Protein AF-A0A8J4TYJ0-F1 (afdb_monomer_lite)

Foldseek 3Di:
DADQAAQVVCVVVVVVPVQAADEHALVCQDPVSVRVVNNVVPDPPVRYHYDHPPPDNDHDD

Sequence (61 aa):
HCFTNSYSVIEPFLSEFPNLHVGFTALLTNHNAKDARDAVRKIPLDRILLETDTPYFRPRQ

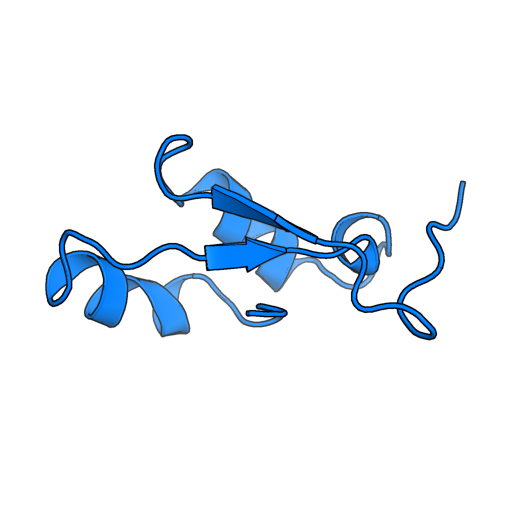pLDDT: mean 95.24, std 6.24, range [60.03, 98.56]

Secondary structure (DSSP, 8-state):
----S-HHHHHHHHHH-TT--EEE-GGGGSTT-HHHHHHHHHS-GGGEEE---TTS-PPP-

Structure (mmCIF, N/CA/C/O backbone):
data_AF-A0A8J4TYJ0-F1
#
_entry.id   AF-A0A8J4TYJ0-F1
#
loop_
_atom_site.group_PDB
_atom_site.id
_atom_site.type_symbol
_atom_site.label_atom_id
_atom_site.label_alt_id
_atom_site.label_comp_id
_atom_site.label_asym_id
_atom_site.label_entity_id
_atom_site.label_seq_id
_atom_site.pdbx_PDB_ins_code
_atom_site.Cartn_x
_atom_site.Cartn_y
_atom_site.Cartn_z
_atom_site.occupancy
_atom_site.B_iso_or_equiv
_atom_site.auth_seq_id
_atom_site.auth_comp_id
_atom_site.auth_asym_id
_atom_site.auth_atom_id
_atom_site.pdbx_PDB_model_num
ATOM 1 N N . HIS A 1 1 ? -3.435 7.337 -1.069 1.00 96.00 1 HIS A N 1
ATOM 2 C CA . HIS A 1 1 ? -3.223 7.361 -2.527 1.00 96.00 1 HIS A CA 1
ATOM 3 C C . HIS A 1 1 ? -1.741 7.155 -2.805 1.00 96.00 1 HIS A C 1
ATOM 5 O O . HIS A 1 1 ? -0.933 7.678 -2.042 1.00 96.00 1 HIS A O 1
ATOM 11 N N . CYS A 1 2 ? -1.429 6.366 -3.829 1.00 96.56 2 CYS A N 1
ATOM 12 C CA . CYS A 1 2 ? -0.117 6.024 -4.365 1.00 96.56 2 CYS A CA 1
ATOM 13 C C . CYS A 1 2 ? 0.934 5.779 -3.271 1.00 96.56 2 CYS A C 1
ATOM 15 O O . CYS A 1 2 ? 1.957 6.455 -3.190 1.00 96.56 2 CYS A O 1
ATOM 17 N N . PHE A 1 3 ? 0.650 4.850 -2.355 1.00 97.88 3 PHE A N 1
ATOM 18 C CA . PHE A 1 3 ? 1.525 4.600 -1.217 1.00 97.88 3 PHE A CA 1
ATOM 19 C C . PHE A 1 3 ? 2.770 3.803 -1.630 1.00 97.88 3 PHE A C 1
ATOM 21 O O . PHE A 1 3 ? 2.673 2.690 -2.148 1.00 97.88 3 PHE A O 1
ATOM 28 N N . THR A 1 4 ? 3.953 4.361 -1.357 1.00 96.88 4 THR A N 1
ATOM 29 C CA . THR A 1 4 ? 5.252 3.780 -1.745 1.00 96.88 4 THR A CA 1
ATOM 30 C C . THR A 1 4 ? 6.231 3.609 -0.578 1.00 96.88 4 THR A C 1
ATOM 32 O O . THR A 1 4 ? 7.396 3.298 -0.811 1.00 96.88 4 THR A O 1
ATOM 35 N N . ASN A 1 5 ? 5.793 3.845 0.661 1.00 97.38 5 ASN A N 1
ATOM 36 C CA . ASN A 1 5 ? 6.647 3.837 1.854 1.00 97.38 5 ASN A CA 1
ATOM 37 C C . ASN A 1 5 ? 6.587 2.503 2.622 1.00 97.38 5 ASN A C 1
ATOM 39 O O . ASN A 1 5 ? 5.880 1.569 2.245 1.00 97.38 5 ASN A O 1
ATOM 43 N N . SER A 1 6 ? 7.357 2.407 3.706 1.00 98.00 6 SER A N 1
ATOM 44 C CA . SER A 1 6 ? 7.350 1.266 4.623 1.00 98.00 6 SER A CA 1
ATOM 45 C C . SER A 1 6 ? 6.130 1.269 5.554 1.00 98.00 6 SER A C 1
ATOM 47 O O . SER A 1 6 ? 5.483 2.292 5.780 1.00 98.00 6 SER A O 1
ATOM 49 N N . TYR A 1 7 ? 5.832 0.113 6.153 1.00 98.38 7 TYR A N 1
ATOM 50 C CA . TYR A 1 7 ? 4.686 -0.045 7.057 1.00 98.38 7 TYR A CA 1
ATOM 51 C C . TYR A 1 7 ? 4.717 0.899 8.270 1.00 98.38 7 TYR A C 1
ATOM 53 O O . TYR A 1 7 ? 3.679 1.419 8.663 1.00 98.38 7 TYR A O 1
ATOM 61 N N . SER A 1 8 ? 5.901 1.181 8.823 1.00 98.31 8 SER A N 1
ATOM 62 C CA . SER A 1 8 ? 6.052 2.067 9.988 1.00 98.31 8 SER A CA 1
ATOM 63 C C . SER A 1 8 ? 5.565 3.491 9.723 1.00 98.31 8 SER A C 1
ATOM 65 O O . SER A 1 8 ? 5.225 4.209 10.655 1.00 98.31 8 SER A O 1
ATOM 67 N N . VAL A 1 9 ? 5.532 3.911 8.454 1.00 98.31 9 VAL A N 1
ATOM 68 C CA . VAL A 1 9 ? 5.000 5.220 8.071 1.00 98.31 9 VAL A CA 1
ATOM 69 C C . VAL A 1 9 ? 3.477 5.232 8.140 1.00 98.31 9 VAL A C 1
ATOM 71 O O . VAL A 1 9 ? 2.917 6.239 8.545 1.00 98.31 9 VAL A O 1
ATOM 74 N N . ILE A 1 10 ? 2.796 4.149 7.755 1.00 98.12 10 ILE A N 1
ATOM 75 C CA . ILE A 1 10 ? 1.328 4.120 7.635 1.00 98.12 10 ILE A CA 1
ATOM 76 C C . ILE A 1 10 ? 0.624 3.581 8.886 1.00 98.12 10 ILE A C 1
ATOM 78 O O . ILE A 1 10 ? -0.522 3.939 9.143 1.00 98.12 10 ILE A O 1
ATOM 82 N N . GLU A 1 11 ? 1.305 2.761 9.686 1.00 98.06 11 GLU A N 1
ATOM 83 C CA . GLU A 1 11 ? 0.769 2.129 10.897 1.00 98.06 11 GLU A CA 1
ATOM 84 C C . GLU A 1 11 ? 0.151 3.116 11.909 1.00 98.06 11 GLU A C 1
ATOM 86 O O . GLU A 1 11 ? -0.977 2.860 12.351 1.00 98.06 11 GLU A O 1
ATOM 91 N N . PRO A 1 12 ? 0.781 4.265 12.239 1.00 98.44 12 PRO A N 1
ATOM 92 C CA . PRO A 1 12 ? 0.166 5.232 13.148 1.00 98.44 12 PRO A CA 1
ATOM 93 C C . PRO A 1 12 ? -1.150 5.787 12.592 1.00 98.44 12 PRO A C 1
ATOM 95 O O . PRO A 1 12 ? -2.122 5.945 13.324 1.00 98.44 12 PRO A O 1
ATOM 98 N N . PHE A 1 13 ? -1.216 6.016 11.278 1.00 98.19 13 PHE A N 1
ATOM 99 C CA . PHE A 1 13 ? -2.410 6.552 10.628 1.00 98.19 13 PHE A CA 1
ATOM 100 C C . PHE A 1 13 ? -3.535 5.518 10.540 1.00 98.19 13 PHE A C 1
ATOM 102 O O . PHE A 1 13 ? -4.696 5.871 10.703 1.00 98.19 13 PHE A O 1
ATOM 109 N N . LEU A 1 14 ? -3.222 4.240 10.316 1.00 97.94 14 LEU A N 1
ATOM 110 C CA . LEU A 1 14 ? -4.231 3.171 10.327 1.00 97.94 14 LEU A CA 1
ATOM 111 C C . LEU A 1 14 ? -4.856 2.977 11.711 1.00 97.94 14 LEU A C 1
ATOM 113 O O . LEU A 1 14 ? -6.030 2.603 11.798 1.00 97.94 14 LEU A O 1
ATOM 117 N N . SER A 1 15 ? -4.067 3.229 12.758 1.00 97.75 15 SER A N 1
ATOM 118 C CA . SER A 1 15 ? -4.508 3.173 14.152 1.00 97.75 15 SER A CA 1
ATOM 119 C C . SER A 1 15 ? -5.402 4.362 14.505 1.00 97.75 15 SER A C 1
ATOM 121 O O . SER A 1 15 ? -6.465 4.171 15.086 1.00 97.75 15 SER A O 1
ATOM 123 N N . GLU A 1 16 ? -5.002 5.573 14.110 1.00 98.50 16 GLU A N 1
ATOM 124 C CA . GLU A 1 16 ? -5.733 6.808 14.421 1.00 98.50 16 GLU A CA 1
ATOM 125 C C . GLU A 1 16 ? -7.007 6.974 13.575 1.00 98.50 16 GLU A C 1
ATOM 127 O O . GLU A 1 16 ? -8.035 7.453 14.051 1.00 98.50 16 GLU A O 1
ATOM 132 N N . PHE A 1 17 ? -6.966 6.555 12.307 1.00 98.19 17 PHE A N 1
ATOM 133 C CA . PHE A 1 17 ? -8.041 6.776 11.345 1.00 98.19 17 PHE A CA 1
ATOM 134 C C . PHE A 1 17 ? -8.684 5.444 10.932 1.00 98.19 17 PHE A C 1
ATOM 136 O O . PHE A 1 17 ? -8.233 4.801 9.978 1.00 98.19 17 PHE A O 1
ATOM 143 N N . PRO A 1 18 ? -9.787 5.022 11.581 1.00 95.56 18 PRO A N 1
ATOM 144 C CA . PRO A 1 18 ? -10.402 3.719 11.321 1.00 95.56 18 PRO A CA 1
ATOM 145 C C . PRO A 1 18 ? -10.955 3.571 9.896 1.00 95.56 18 PRO A C 1
ATOM 147 O O . PRO A 1 18 ? -11.051 2.456 9.397 1.00 95.56 18 PRO A O 1
ATOM 150 N N . ASN A 1 19 ? -11.267 4.684 9.225 1.00 97.12 19 ASN A N 1
ATOM 151 C CA . ASN A 1 19 ? -11.766 4.706 7.845 1.00 97.12 19 ASN A CA 1
ATOM 152 C C . ASN A 1 19 ? -10.672 5.024 6.809 1.00 97.12 19 ASN A C 1
ATOM 154 O O . ASN A 1 19 ? -10.978 5.257 5.637 1.00 97.12 19 ASN A O 1
ATOM 158 N N . LEU A 1 20 ? -9.399 5.079 7.212 1.00 98.25 20 LEU A N 1
ATOM 159 C CA . LEU A 1 20 ? -8.301 5.303 6.278 1.00 98.25 20 LEU A CA 1
ATOM 160 C C . LEU A 1 20 ? -8.090 4.072 5.400 1.00 98.25 20 LEU A C 1
ATOM 162 O O . LEU A 1 20 ? -7.917 2.962 5.897 1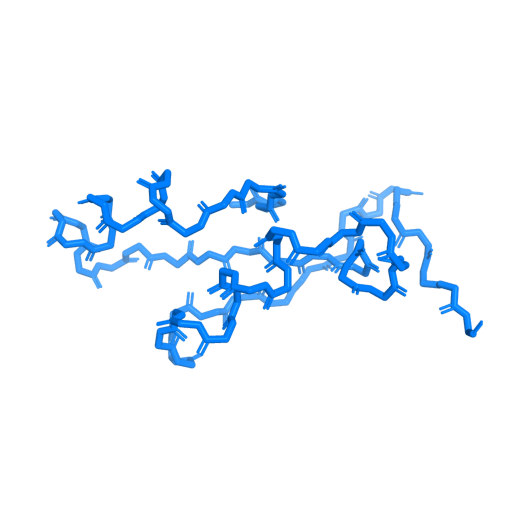.00 98.25 20 LEU A O 1
ATOM 166 N N . HIS A 1 21 ? -8.030 4.312 4.095 1.00 98.50 21 HIS A N 1
ATOM 167 C CA . HIS A 1 21 ? -7.697 3.304 3.101 1.00 98.50 21 HIS A CA 1
ATOM 168 C C . HIS A 1 21 ? -6.391 3.669 2.391 1.00 98.50 21 HIS A C 1
ATOM 170 O O . HIS A 1 21 ? -6.073 4.847 2.188 1.00 98.50 21 HIS A O 1
ATOM 176 N N . VAL A 1 22 ? -5.634 2.652 1.993 1.00 98.56 22 VAL A N 1
ATOM 177 C CA . VAL A 1 22 ? -4.302 2.799 1.405 1.00 98.56 22 VAL A CA 1
ATOM 178 C C . VAL A 1 22 ? -4.340 2.337 -0.043 1.00 98.56 22 VAL A C 1
ATOM 180 O O . VAL A 1 22 ? -4.615 1.177 -0.336 1.00 98.56 22 VAL A O 1
ATOM 183 N N . GLY A 1 23 ? -4.081 3.274 -0.950 1.00 98.44 23 GLY A N 1
ATOM 184 C CA . GLY A 1 23 ? -4.051 3.022 -2.385 1.00 98.44 23 GLY A CA 1
ATOM 185 C C . GLY A 1 23 ? -2.677 2.568 -2.867 1.00 98.44 23 GLY A C 1
ATOM 186 O O . GLY A 1 23 ? -1.662 3.144 -2.465 1.00 98.44 23 GLY A O 1
ATOM 187 N N . PHE A 1 24 ? -2.661 1.542 -3.716 1.00 98.06 24 PHE A N 1
ATOM 188 C CA . PHE A 1 24 ? -1.461 0.958 -4.309 1.00 98.06 24 PHE A CA 1
ATOM 189 C C . PHE A 1 24 ? -1.569 0.872 -5.830 1.00 98.06 24 PHE A C 1
ATOM 191 O O . PHE A 1 24 ? -2.620 0.543 -6.379 1.00 98.06 24 PHE A O 1
ATOM 198 N N . THR A 1 25 ? -0.437 1.101 -6.496 1.00 97.12 25 THR A N 1
ATOM 199 C CA . THR A 1 25 ? -0.299 1.018 -7.954 1.00 97.12 25 THR A CA 1
ATOM 200 C C . THR A 1 25 ? 0.493 -0.214 -8.383 1.00 97.12 25 THR A C 1
ATOM 202 O O . THR A 1 25 ? 0.983 -1.000 -7.564 1.00 97.12 25 THR A O 1
ATOM 205 N N . ALA A 1 26 ? 0.712 -0.357 -9.693 1.00 96.00 26 ALA A N 1
ATOM 206 C CA . ALA A 1 26 ? 1.586 -1.392 -10.238 1.00 96.00 26 ALA A CA 1
ATOM 207 C C . ALA A 1 26 ? 3.070 -1.231 -9.850 1.00 96.00 26 ALA A C 1
ATOM 209 O O . ALA A 1 26 ? 3.872 -2.108 -10.163 1.00 96.00 26 ALA A O 1
ATOM 210 N N . LEU A 1 27 ? 3.452 -0.173 -9.116 1.00 95.00 27 LEU A N 1
ATOM 211 C CA . LEU A 1 27 ? 4.773 -0.069 -8.486 1.00 95.00 27 LEU A CA 1
ATOM 212 C C . LEU A 1 27 ? 5.130 -1.333 -7.687 1.00 95.00 27 LEU A C 1
ATOM 214 O O . LEU A 1 27 ? 6.298 -1.717 -7.657 1.00 95.00 27 LEU A O 1
ATOM 218 N N . LEU A 1 28 ? 4.143 -2.023 -7.107 1.00 94.62 28 LEU A N 1
ATOM 219 C CA . LEU A 1 28 ? 4.363 -3.259 -6.354 1.00 94.62 28 LEU A CA 1
ATOM 220 C C . LEU A 1 28 ? 5.014 -4.387 -7.177 1.00 94.62 28 LEU A C 1
ATOM 222 O O . LEU A 1 28 ? 5.719 -5.218 -6.591 1.00 94.62 28 LEU A O 1
ATOM 226 N N . THR A 1 29 ? 4.846 -4.409 -8.508 1.00 93.62 29 THR A N 1
ATOM 227 C CA . THR A 1 29 ? 5.480 -5.421 -9.379 1.00 93.62 29 THR A CA 1
ATOM 228 C C . THR A 1 29 ? 6.969 -5.151 -9.616 1.00 93.62 29 THR A C 1
ATOM 230 O O . THR A 1 29 ? 7.710 -6.048 -10.011 1.00 93.62 29 THR A O 1
ATOM 233 N N . ASN A 1 30 ? 7.458 -3.940 -9.330 1.00 91.56 30 ASN A N 1
ATOM 234 C CA . ASN A 1 30 ? 8.870 -3.596 -9.473 1.00 91.56 30 ASN A CA 1
ATOM 235 C C . ASN A 1 30 ? 9.704 -4.257 -8.369 1.00 91.56 30 ASN A C 1
ATOM 237 O O . ASN A 1 30 ? 9.489 -3.968 -7.197 1.00 91.56 30 ASN A O 1
ATOM 241 N N . HIS A 1 31 ? 10.719 -5.055 -8.713 1.00 90.69 31 HIS A N 1
ATOM 242 C CA . HIS A 1 31 ? 11.613 -5.721 -7.752 1.00 90.69 31 HIS A CA 1
ATOM 243 C C . HIS A 1 31 ? 12.175 -4.793 -6.654 1.00 90.69 31 HIS A C 1
ATOM 245 O O . HIS A 1 31 ? 12.288 -5.229 -5.508 1.00 90.69 31 HIS A O 1
ATOM 251 N N . ASN A 1 32 ? 12.411 -3.510 -6.944 1.00 92.38 32 ASN A N 1
ATOM 252 C CA . ASN A 1 32 ? 12.927 -2.539 -5.970 1.00 92.38 32 ASN A CA 1
ATOM 253 C C . ASN A 1 32 ? 11.893 -2.046 -4.942 1.00 92.38 32 ASN A C 1
ATOM 255 O O . ASN A 1 32 ? 12.272 -1.504 -3.910 1.00 92.38 32 ASN A O 1
ATOM 259 N N . ALA A 1 33 ? 10.594 -2.263 -5.165 1.00 95.12 33 ALA A N 1
ATOM 260 C CA . ALA A 1 33 ? 9.516 -1.831 -4.270 1.00 95.12 33 ALA A CA 1
ATOM 261 C C . ALA A 1 33 ? 9.335 -2.754 -3.046 1.00 95.12 33 ALA A C 1
ATOM 263 O O . ALA A 1 33 ? 8.221 -3.169 -2.723 1.00 95.12 33 ALA A O 1
ATOM 264 N N . LYS A 1 34 ? 10.435 -3.132 -2.383 1.00 96.94 34 LYS A N 1
ATOM 265 C CA . LYS A 1 34 ? 10.412 -4.073 -1.254 1.00 96.94 34 LYS A CA 1
ATOM 266 C 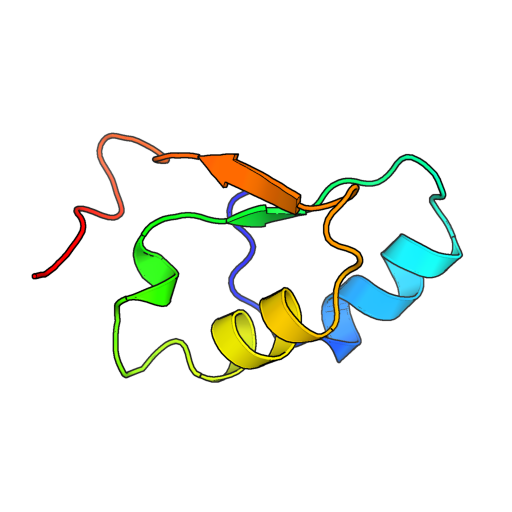C . LYS A 1 34 ? 9.580 -3.538 -0.089 1.00 96.94 34 LYS A C 1
ATOM 268 O O . LYS A 1 34 ? 8.677 -4.235 0.362 1.00 96.94 34 LYS A O 1
ATOM 273 N N . ASP A 1 35 ? 9.817 -2.295 0.318 1.00 97.62 35 ASP A N 1
ATOM 274 C CA . ASP A 1 35 ? 9.149 -1.705 1.482 1.00 97.62 35 ASP A CA 1
ATOM 275 C C . ASP A 1 35 ? 7.636 -1.573 1.277 1.00 97.62 35 ASP A C 1
ATOM 277 O O . ASP A 1 35 ? 6.860 -1.960 2.149 1.00 97.62 35 ASP A O 1
ATOM 281 N N . ALA A 1 36 ? 7.209 -1.123 0.093 1.00 97.12 36 ALA A N 1
ATOM 282 C CA . ALA A 1 36 ? 5.794 -1.028 -0.258 1.00 97.12 36 ALA A CA 1
ATOM 283 C C . ALA A 1 36 ? 5.116 -2.411 -0.326 1.00 97.12 36 ALA A C 1
ATOM 285 O O . ALA A 1 36 ? 3.983 -2.569 0.132 1.00 97.12 36 ALA A O 1
ATOM 286 N N . ARG A 1 37 ? 5.813 -3.441 -0.840 1.00 96.94 37 ARG A N 1
ATOM 287 C CA . ARG A 1 37 ? 5.315 -4.829 -0.822 1.00 96.94 37 ARG A CA 1
ATOM 288 C C . ARG A 1 37 ? 5.208 -5.403 0.588 1.00 96.94 37 ARG A C 1
ATOM 290 O O . ARG A 1 37 ? 4.302 -6.185 0.863 1.00 96.94 37 ARG A O 1
ATOM 297 N N . ASP A 1 38 ? 6.127 -5.060 1.477 1.00 97.88 38 ASP A N 1
ATOM 298 C CA . ASP A 1 38 ? 6.061 -5.515 2.864 1.00 97.88 38 ASP A CA 1
ATOM 299 C C . ASP A 1 38 ? 4.974 -4.760 3.638 1.00 97.88 38 ASP A C 1
ATOM 301 O O . ASP A 1 38 ? 4.313 -5.351 4.491 1.00 97.88 38 ASP A O 1
ATOM 305 N N . ALA A 1 39 ? 4.723 -3.492 3.297 1.00 98.25 39 ALA A N 1
ATOM 306 C CA . ALA A 1 39 ? 3.614 -2.718 3.840 1.00 98.25 39 ALA A CA 1
ATOM 307 C C . ALA A 1 39 ? 2.250 -3.278 3.417 1.00 98.25 39 ALA A C 1
ATOM 309 O O . ALA A 1 39 ? 1.421 -3.542 4.286 1.00 98.25 39 ALA A O 1
ATOM 310 N N . VAL A 1 40 ? 2.025 -3.533 2.120 1.00 97.88 40 VAL A N 1
ATOM 311 C CA . VAL A 1 40 ? 0.723 -4.031 1.630 1.00 97.88 40 VAL A CA 1
ATOM 312 C C . VAL A 1 40 ? 0.337 -5.381 2.245 1.00 97.88 40 VAL A C 1
ATOM 314 O O . VAL A 1 40 ? -0.837 -5.626 2.478 1.00 97.88 40 VAL A O 1
ATOM 317 N N . ARG A 1 41 ? 1.311 -6.238 2.590 1.00 97.81 41 ARG A N 1
ATOM 318 C CA . ARG A 1 41 ? 1.060 -7.528 3.265 1.00 97.81 41 ARG A CA 1
ATOM 319 C C . ARG A 1 41 ? 0.582 -7.398 4.710 1.00 97.81 41 ARG A C 1
ATOM 321 O O . ARG A 1 41 ? 0.003 -8.344 5.232 1.00 97.81 41 ARG A O 1
ATOM 328 N N . LYS A 1 42 ? 0.892 -6.282 5.371 1.00 98.19 42 LYS A N 1
ATOM 329 C CA . LYS A 1 42 ? 0.547 -6.034 6.779 1.00 98.19 42 LYS A CA 1
ATOM 330 C C . LYS A 1 42 ? -0.750 -5.243 6.933 1.00 98.19 42 LYS 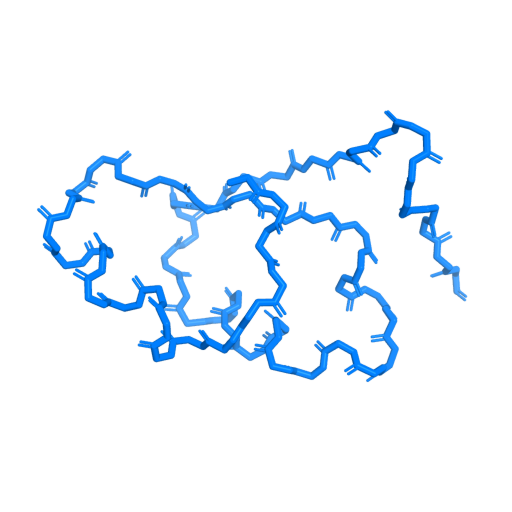A C 1
ATOM 332 O O . LYS A 1 42 ? -1.353 -5.278 7.999 1.00 98.19 42 LYS A O 1
ATOM 337 N N . ILE A 1 43 ? -1.161 -4.517 5.895 1.00 98.19 43 ILE A N 1
ATOM 338 C CA . ILE A 1 43 ? -2.394 -3.728 5.908 1.00 98.19 43 ILE A CA 1
ATOM 339 C C . ILE A 1 43 ? -3.600 -4.675 5.789 1.00 98.19 43 ILE A C 1
ATOM 341 O O . ILE A 1 43 ? -3.576 -5.569 4.940 1.00 98.19 43 ILE A O 1
ATOM 345 N N . PRO A 1 44 ? -4.659 -4.490 6.604 1.00 97.88 44 PRO A N 1
ATOM 346 C CA . PRO A 1 44 ? -5.906 -5.235 6.461 1.00 97.88 44 PRO A CA 1
ATOM 347 C C . PRO A 1 44 ? -6.467 -5.146 5.038 1.00 97.88 44 PRO A C 1
ATOM 349 O O . PRO A 1 44 ? -6.501 -4.069 4.441 1.00 97.88 44 PRO A O 1
ATOM 352 N N . LEU A 1 45 ? -6.905 -6.280 4.488 1.00 97.88 45 LEU A N 1
ATOM 353 C CA . LEU A 1 45 ? -7.317 -6.375 3.083 1.00 97.88 45 LEU A CA 1
ATOM 354 C C . LEU A 1 45 ? -8.494 -5.448 2.742 1.00 97.88 45 LEU A C 1
ATOM 356 O O . LEU A 1 45 ? -8.540 -4.883 1.653 1.00 97.88 45 LEU A O 1
ATOM 360 N N . ASP A 1 46 ? -9.412 -5.260 3.686 1.00 97.81 46 ASP A N 1
ATOM 361 C CA . ASP A 1 46 ? -10.566 -4.362 3.596 1.00 97.81 46 ASP A CA 1
ATOM 362 C C . ASP A 1 46 ? -10.188 -2.872 3.566 1.00 97.81 46 ASP A C 1
ATOM 364 O O . ASP A 1 46 ? -11.023 -2.038 3.232 1.00 97.81 46 ASP A O 1
ATOM 368 N N . ARG A 1 47 ? -8.927 -2.530 3.854 1.00 98.00 47 ARG A N 1
ATOM 369 C CA . ARG A 1 47 ? -8.401 -1.157 3.803 1.00 98.00 47 ARG A CA 1
ATOM 370 C C . ARG A 1 47 ? -7.459 -0.904 2.625 1.00 98.00 47 ARG A C 1
ATOM 372 O O . ARG A 1 47 ? -6.812 0.145 2.576 1.00 98.00 47 ARG A O 1
ATOM 379 N N . ILE A 1 48 ? -7.363 -1.833 1.674 1.00 98.38 48 ILE A N 1
ATOM 380 C CA . ILE A 1 48 ? -6.520 -1.700 0.478 1.00 98.38 48 ILE A CA 1
ATOM 381 C C . ILE A 1 48 ? -7.362 -1.239 -0.712 1.00 98.38 48 ILE A C 1
ATOM 383 O O . ILE A 1 48 ? -8.405 -1.813 -1.015 1.00 98.38 48 ILE A O 1
ATOM 387 N N . LEU A 1 49 ? -6.869 -0.230 -1.431 1.00 98.31 49 LEU A N 1
ATOM 388 C CA . LEU A 1 49 ? -7.429 0.218 -2.704 1.00 98.31 49 LEU A CA 1
ATOM 389 C C . LEU A 1 49 ? -6.444 -0.065 -3.837 1.00 98.31 49 LEU A C 1
ATOM 391 O O . LEU A 1 49 ? -5.239 0.162 -3.707 1.00 98.31 49 LEU A O 1
ATOM 3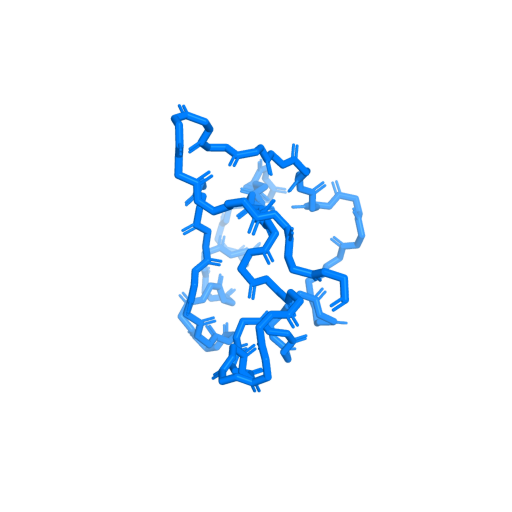95 N N . LEU A 1 50 ? -6.974 -0.534 -4.964 1.00 97.06 50 LEU A N 1
ATOM 396 C CA . LEU A 1 50 ? -6.218 -0.692 -6.200 1.00 97.06 50 LEU A CA 1
ATOM 397 C C . LEU A 1 50 ? -6.410 0.544 -7.077 1.00 97.06 50 LEU A C 1
ATOM 399 O O . LEU A 1 50 ? -7.536 0.976 -7.316 1.00 97.06 50 LEU A O 1
ATOM 403 N N . GLU A 1 51 ? -5.315 1.075 -7.602 1.00 97.12 51 GLU A N 1
ATOM 404 C CA . GLU A 1 51 ? -5.333 2.213 -8.515 1.00 97.12 51 GLU A CA 1
ATOM 405 C C . GLU A 1 51 ? -4.236 2.085 -9.576 1.00 97.12 51 GLU A C 1
ATOM 407 O O . GLU A 1 51 ? -3.278 1.330 -9.425 1.00 97.12 51 GLU A O 1
ATOM 412 N N . THR A 1 52 ? -4.386 2.793 -10.695 1.00 95.75 52 THR A N 1
ATOM 413 C CA . THR A 1 52 ? -3.388 2.772 -11.778 1.00 95.75 52 THR A CA 1
ATOM 414 C C . THR A 1 52 ? -2.454 3.970 -11.732 1.00 95.75 52 THR A C 1
ATOM 416 O O . THR A 1 52 ? -1.318 3.856 -12.177 1.00 95.75 52 THR A O 1
ATOM 419 N N . ASP A 1 53 ? -2.940 5.103 -11.214 1.00 94.69 53 ASP A N 1
ATOM 420 C CA . ASP A 1 53 ? -2.261 6.401 -11.259 1.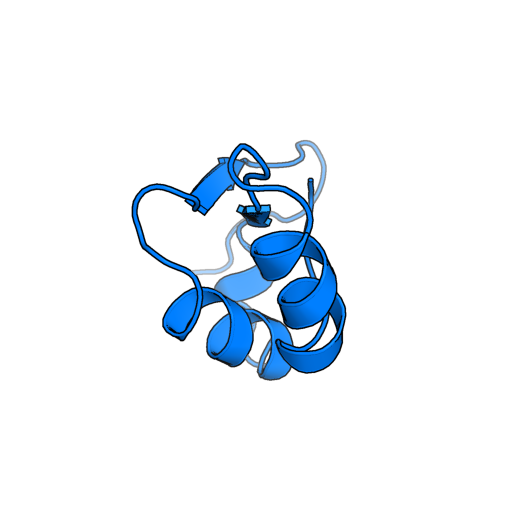00 94.69 53 ASP A CA 1
ATOM 421 C C . ASP A 1 53 ? -1.760 6.747 -12.681 1.00 94.69 53 ASP A C 1
ATOM 423 O O . ASP A 1 53 ? -0.633 7.175 -12.917 1.00 94.69 53 ASP A O 1
ATOM 427 N N . THR A 1 54 ? -2.615 6.483 -13.679 1.00 93.12 54 THR A N 1
ATOM 428 C CA . THR A 1 54 ? -2.334 6.759 -15.099 1.00 93.12 54 THR A CA 1
ATOM 429 C C . THR A 1 54 ? -2.107 8.261 -15.307 1.00 93.12 54 THR A C 1
ATOM 431 O O . THR A 1 54 ? -2.903 9.055 -14.803 1.00 93.12 54 THR A O 1
ATOM 434 N N . PRO A 1 55 ? -1.081 8.682 -16.079 1.00 93.50 55 PRO A N 1
ATOM 435 C CA . PRO A 1 55 ? -0.277 7.913 -17.047 1.00 93.50 55 PRO A CA 1
ATOM 436 C C . PRO A 1 55 ? 0.981 7.220 -16.492 1.00 93.50 55 PRO A C 1
ATOM 438 O O . PRO A 1 55 ? 1.793 6.715 -17.276 1.00 93.50 55 PRO A O 1
ATOM 441 N N . TYR A 1 56 ? 1.160 7.196 -15.172 1.00 90.44 56 TYR A N 1
ATOM 442 C CA . TYR A 1 56 ? 2.336 6.647 -14.501 1.00 90.44 56 TYR A CA 1
ATOM 443 C C . TYR A 1 56 ? 2.191 5.140 -14.218 1.00 90.44 56 TYR A C 1
ATOM 445 O O . TYR A 1 56 ? 1.212 4.506 -14.599 1.00 90.44 56 TYR A O 1
ATOM 453 N N . PHE A 1 57 ? 3.231 4.545 -13.622 1.00 86.62 57 PHE A N 1
ATOM 454 C CA . PHE A 1 57 ? 3.252 3.161 -13.121 1.00 86.62 57 PHE A CA 1
ATOM 455 C C . PHE A 1 57 ? 2.678 2.093 -14.069 1.00 86.62 57 PHE A C 1
ATOM 457 O O . PHE A 1 57 ? 1.870 1.260 -13.666 1.00 86.62 57 PHE A O 1
ATOM 464 N N . ARG A 1 58 ? 3.140 2.057 -15.329 1.00 87.88 58 ARG A N 1
ATOM 465 C CA . ARG A 1 58 ? 2.819 0.935 -16.229 1.00 87.88 58 ARG A CA 1
ATOM 466 C C . ARG A 1 58 ? 3.281 -0.395 -15.606 1.00 87.88 58 ARG A C 1
ATOM 468 O O . ARG A 1 58 ? 4.476 -0.512 -15.310 1.00 87.88 58 ARG A O 1
ATOM 475 N N . PRO A 1 59 ? 2.390 -1.394 -15.449 1.00 79.81 59 PRO A N 1
ATOM 476 C CA . PRO A 1 59 ? 2.770 -2.712 -14.960 1.00 79.81 59 PRO A CA 1
ATOM 477 C C . PRO A 1 59 ? 3.848 -3.320 -15.855 1.00 79.81 59 PRO A C 1
ATOM 479 O O . PRO A 1 59 ? 3.695 -3.370 -17.076 1.00 79.81 59 PRO A O 1
ATOM 482 N N . ARG A 1 60 ? 4.945 -3.770 -15.249 1.00 75.25 60 ARG A N 1
ATOM 483 C CA . ARG A 1 60 ? 5.948 -4.592 -15.934 1.00 75.25 60 ARG A CA 1
ATOM 484 C C . ARG A 1 60 ? 5.578 -6.058 -15.713 1.00 75.25 60 ARG A C 1
ATOM 486 O O . ARG A 1 60 ? 5.322 -6.421 -14.563 1.00 75.25 60 ARG A O 1
ATOM 493 N N . GLN A 1 61 ? 5.473 -6.818 -16.808 1.00 60.03 61 GLN A N 1
ATOM 494 C CA . GLN A 1 61 ? 5.277 -8.273 -16.794 1.00 60.03 61 GLN A CA 1
ATOM 495 C C . GLN A 1 61 ? 6.542 -8.984 -16.323 1.00 60.03 61 GLN A C 1
ATOM 497 O O . GLN A 1 61 ? 7.643 -8.470 -16.631 1.00 60.03 61 GLN A O 1
#

Radius of gyration: 11.46 Å; chains: 1; bounding box: 25×16×32 Å

Organism: Clarias magur (NCBI:txid1594786)

InterPro domains:
  IPR001130 3'-5' ssDNA/RNA exonuclease TatD-like [PF01026] (1-59)
  IPR018228 Deoxyribonuclease, TatD-related, conserved site [PS01091] (39-55)
  IPR032466 Metal-dependent hydrolase [SSF51556] (1-60)